Protein AF-A0A2K6FEJ2-F1 (afdb_monomer)

pLDDT: mean 82.05, std 15.99, range [34.59, 98.12]

Foldseek 3Di:
DDDDDDDDDPPPDPPPVCVVVVVVVVVVVVVVVVVVVVVVVVVVVVVVCCVPDVPPPPPPPPVDDDPPDDDDPDDPLVVLDDPDPVSSVLVVLVSVLVVVVVVLVVCCVPQPPVLVVCQVPPDDPVPDDPCVVVVSVVVCVVVVVVVVVSVVVVVVSVVSVVVSVVVVVVVVD

Organism: Propithecus coquereli (NCBI:txid379532)

Structure (mmCIF, N/CA/C/O backbone):
data_AF-A0A2K6FEJ2-F1
#
_entry.id   AF-A0A2K6FEJ2-F1
#
loop_
_atom_site.group_PDB
_atom_site.id
_atom_site.type_symbol
_atom_site.label_atom_id
_atom_site.label_alt_id
_atom_site.label_comp_id
_atom_site.label_asym_id
_atom_site.label_entity_id
_atom_site.label_seq_id
_atom_site.pdbx_PDB_ins_code
_atom_site.Cartn_x
_atom_site.Cartn_y
_atom_site.Cartn_z
_atom_site.occupancy
_atom_site.B_iso_or_equiv
_at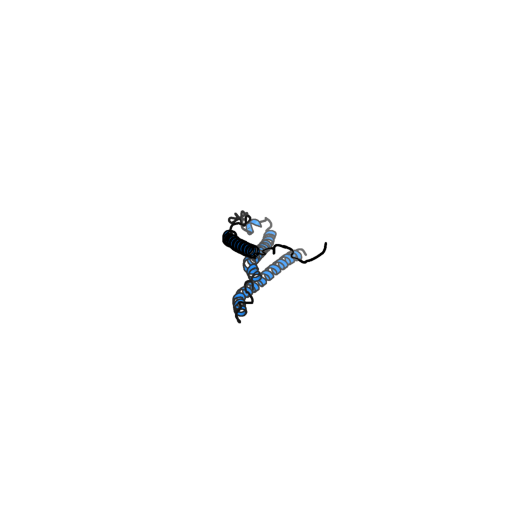om_site.auth_seq_id
_atom_site.auth_comp_id
_atom_site.auth_asym_id
_atom_site.auth_atom_id
_atom_site.pdbx_PDB_model_num
ATOM 1 N N . MET A 1 1 ? -12.009 -10.523 -125.449 1.00 34.59 1 MET A N 1
ATOM 2 C CA . MET A 1 1 ? -10.565 -10.829 -125.356 1.00 34.59 1 MET A CA 1
ATOM 3 C C . MET A 1 1 ? -10.199 -10.647 -123.890 1.00 34.59 1 MET A C 1
ATOM 5 O O . MET A 1 1 ? -10.485 -9.579 -123.374 1.00 34.59 1 MET A O 1
ATOM 9 N N . ALA A 1 2 ? -10.068 -11.749 -123.141 1.00 37.00 2 ALA A N 1
ATOM 10 C CA . ALA A 1 2 ? -8.791 -12.427 -122.833 1.00 37.00 2 ALA A CA 1
ATOM 11 C C . ALA A 1 2 ? -7.924 -11.529 -121.917 1.00 37.00 2 ALA A C 1
ATOM 13 O O . ALA A 1 2 ? -7.528 -10.466 -122.370 1.00 37.00 2 ALA A O 1
ATOM 14 N N . VAL A 1 3 ? -7.921 -11.748 -120.592 1.00 42.44 3 VAL A N 1
ATOM 15 C CA . VAL A 1 3 ? -7.082 -12.689 -119.794 1.00 42.44 3 VAL A CA 1
ATOM 16 C C . VAL A 1 3 ? -5.716 -12.067 -119.442 1.00 42.44 3 VAL A C 1
ATOM 18 O O . VAL A 1 3 ? -5.135 -11.412 -120.292 1.00 42.44 3 VAL A O 1
ATOM 21 N N . GLU A 1 4 ? -5.267 -12.330 -118.198 1.00 42.56 4 GLU A N 1
ATOM 22 C CA . GLU A 1 4 ? -3.969 -12.013 -117.538 1.00 42.56 4 GLU A CA 1
ATOM 23 C C . GLU A 1 4 ? -3.893 -10.653 -116.803 1.00 42.56 4 GLU A C 1
ATOM 25 O O . GLU A 1 4 ? -4.355 -9.648 -117.321 1.00 42.56 4 GLU A O 1
ATOM 30 N N . THR A 1 5 ? -3.360 -10.485 -115.580 1.00 41.38 5 THR A N 1
ATOM 31 C CA . THR A 1 5 ? -2.673 -11.343 -114.580 1.00 41.38 5 THR A CA 1
ATOM 32 C C . THR A 1 5 ? -2.466 -10.530 -113.277 1.00 41.38 5 THR A C 1
ATOM 34 O O . THR A 1 5 ? -2.211 -9.336 -113.350 1.00 41.38 5 THR A O 1
ATOM 37 N N . LEU A 1 6 ? -2.558 -11.207 -112.121 1.00 45.09 6 LEU A N 1
ATOM 38 C CA . LEU A 1 6 ? -1.924 -11.001 -110.791 1.00 45.09 6 LEU A CA 1
ATOM 39 C C . LEU A 1 6 ? -1.403 -9.613 -110.291 1.00 45.09 6 LEU A C 1
ATOM 41 O O . LEU A 1 6 ? -0.385 -9.140 -110.779 1.00 45.09 6 LEU A O 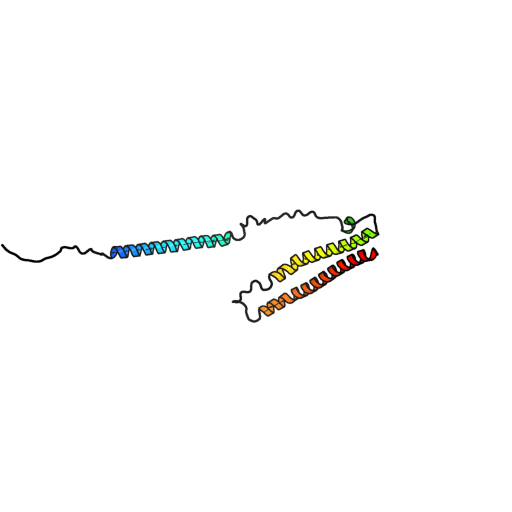1
ATOM 45 N N . SER A 1 7 ? -1.995 -9.161 -109.156 1.00 51.12 7 SER A N 1
ATOM 46 C CA . SER A 1 7 ? -1.438 -8.559 -107.892 1.00 51.12 7 SER A CA 1
ATOM 47 C C . SER A 1 7 ? -0.528 -7.298 -107.933 1.00 51.12 7 SER A C 1
ATOM 49 O O . SER A 1 7 ? 0.266 -7.190 -108.861 1.00 51.12 7 SER A O 1
ATOM 51 N N . PRO A 1 8 ? -0.538 -6.380 -106.924 1.00 49.22 8 PRO A N 1
ATOM 52 C CA . PRO A 1 8 ? -0.708 -6.666 -105.488 1.00 49.22 8 PRO A CA 1
ATOM 53 C C . PRO A 1 8 ? -1.693 -5.779 -104.700 1.00 49.22 8 PRO A C 1
ATOM 55 O O . PRO A 1 8 ? -1.952 -4.624 -105.038 1.00 49.22 8 PRO A O 1
ATOM 58 N N . ASP A 1 9 ? -2.203 -6.357 -103.607 1.00 51.41 9 ASP A N 1
ATOM 59 C CA . ASP A 1 9 ? -2.796 -5.642 -102.475 1.00 51.41 9 ASP A CA 1
ATOM 60 C C . ASP A 1 9 ? -1.858 -4.519 -102.031 1.00 51.41 9 ASP A C 1
ATOM 62 O O . ASP A 1 9 ? -0.714 -4.755 -101.644 1.00 51.41 9 ASP A O 1
ATOM 66 N N . TRP A 1 10 ? -2.352 -3.289 -102.071 1.00 53.62 10 TRP A N 1
ATOM 67 C CA . TRP A 1 10 ? -1.737 -2.168 -101.376 1.00 53.62 10 TRP A CA 1
ATOM 68 C C . TRP A 1 10 ? -2.320 -2.105 -99.958 1.00 53.62 10 TRP A C 1
ATOM 70 O O . TRP A 1 10 ? -2.991 -1.149 -99.593 1.00 53.62 10 TRP A O 1
ATOM 80 N N . GLU A 1 11 ? -2.087 -3.114 -99.120 1.00 60.41 11 GLU A N 1
ATOM 81 C CA . GLU A 1 11 ? -2.209 -2.869 -97.681 1.00 60.41 11 GLU A CA 1
ATOM 82 C C . GLU A 1 11 ? -1.016 -2.003 -97.270 1.00 60.41 11 GLU A C 1
ATOM 84 O O . GLU A 1 11 ? 0.139 -2.411 -97.371 1.00 60.41 11 GLU A O 1
ATOM 89 N N . PHE A 1 12 ? -1.287 -0.761 -96.861 1.00 57.19 12 PHE A N 1
ATOM 90 C CA . PHE A 1 12 ? -0.290 0.020 -96.141 1.00 57.19 12 PHE A CA 1
ATOM 91 C C . PHE A 1 12 ? 0.084 -0.776 -94.892 1.00 57.19 12 PHE A C 1
ATOM 93 O O . PHE A 1 12 ? -0.774 -0.970 -94.025 1.00 57.19 12 PHE A O 1
ATOM 100 N N . ASP A 1 13 ? 1.345 -1.201 -94.784 1.00 61.91 13 ASP A N 1
ATOM 101 C CA . ASP A 1 13 ? 1.889 -1.669 -93.514 1.00 61.91 13 ASP A CA 1
ATOM 102 C C . ASP A 1 13 ? 1.527 -0.619 -92.463 1.00 61.91 13 ASP A C 1
ATOM 104 O O . ASP A 1 13 ? 1.872 0.563 -92.595 1.00 61.91 13 ASP A O 1
ATOM 108 N N . ARG A 1 14 ? 0.779 -1.026 -91.428 1.00 59.28 14 ARG A N 1
ATOM 109 C CA . ARG A 1 14 ? 0.646 -0.186 -90.242 1.00 59.28 14 ARG A CA 1
ATOM 110 C C . ARG A 1 14 ? 2.068 0.028 -89.766 1.00 59.28 14 ARG A C 1
ATOM 112 O O . ARG A 1 14 ? 2.703 -0.914 -89.301 1.00 59.28 14 ARG A O 1
ATOM 119 N N . VAL A 1 15 ? 2.560 1.252 -89.912 1.00 59.31 15 VAL A N 1
ATOM 120 C CA . VAL A 1 15 ? 3.799 1.673 -89.28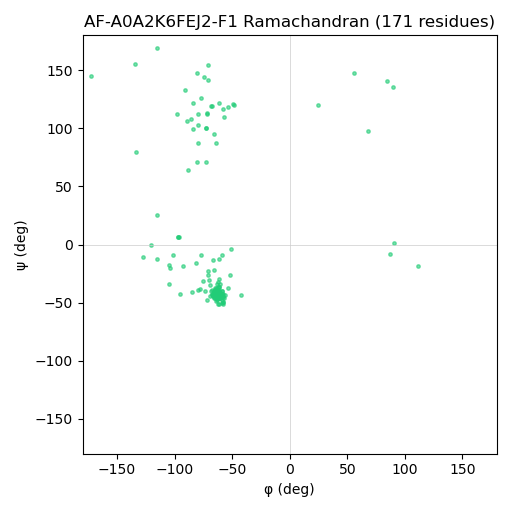1 1.00 59.31 15 VAL A CA 1
ATOM 121 C C . VAL A 1 15 ? 3.527 1.599 -87.779 1.00 59.31 15 VAL A C 1
ATOM 123 O O . VAL A 1 15 ? 3.049 2.557 -87.176 1.00 59.31 15 VAL A O 1
ATOM 126 N N . ASP A 1 16 ? 3.749 0.426 -87.185 1.00 63.62 16 ASP A N 1
ATOM 127 C CA . ASP A 1 16 ? 3.896 0.262 -85.745 1.00 63.62 16 ASP A CA 1
ATOM 128 C C . ASP A 1 16 ? 5.264 0.839 -85.393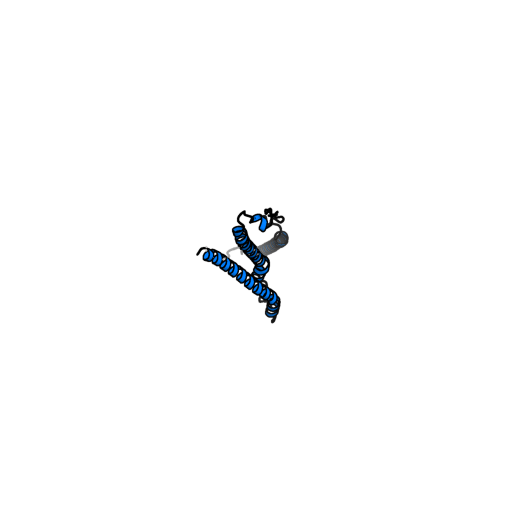 1.00 63.62 16 ASP A C 1
ATOM 130 O O . ASP A 1 16 ? 6.257 0.145 -85.171 1.00 63.62 16 ASP A O 1
ATOM 134 N N . ASP A 1 17 ? 5.328 2.167 -85.478 1.00 60.09 17 ASP A N 1
ATOM 135 C CA . ASP A 1 17 ? 6.430 2.952 -84.977 1.00 60.09 17 ASP A CA 1
ATOM 136 C C . ASP A 1 17 ? 6.381 2.771 -83.465 1.00 60.09 17 ASP A C 1
ATOM 138 O O . ASP A 1 17 ? 5.608 3.434 -82.769 1.00 60.09 17 ASP A O 1
ATOM 142 N N . GLY A 1 18 ? 7.161 1.819 -82.946 1.00 62.34 18 GLY A N 1
ATOM 143 C CA . GLY A 1 18 ? 7.241 1.494 -81.520 1.00 62.34 18 GLY A CA 1
ATOM 144 C C . GLY A 1 18 ? 7.489 2.707 -80.607 1.00 62.34 18 GLY A C 1
ATOM 145 O O . GLY A 1 18 ? 7.439 2.566 -79.387 1.00 62.34 18 GLY A O 1
ATOM 146 N N . SER A 1 19 ? 7.693 3.903 -81.172 1.00 68.56 19 SER A N 1
ATOM 147 C CA . SER A 1 19 ? 7.560 5.212 -80.537 1.00 68.56 19 SER A CA 1
ATOM 148 C C . SER A 1 19 ? 6.325 5.341 -79.641 1.00 68.56 19 SER A C 1
ATOM 150 O O . SER A 1 19 ? 6.477 5.804 -78.516 1.00 68.56 19 SER A O 1
ATOM 152 N N . GLN A 1 20 ? 5.128 4.878 -80.032 1.00 70.94 20 GLN A N 1
ATOM 153 C CA . GLN A 1 20 ? 3.945 4.973 -79.155 1.00 70.94 20 GLN A CA 1
ATOM 154 C C . GLN A 1 20 ? 4.102 4.139 -77.878 1.00 70.94 20 GLN A C 1
ATOM 156 O O . GLN A 1 20 ? 3.780 4.602 -76.781 1.00 70.94 20 GLN A O 1
ATOM 161 N N . LYS A 1 21 ? 4.657 2.931 -78.009 1.00 77.00 21 LYS A N 1
ATOM 162 C CA . LYS A 1 21 ? 4.948 2.049 -76.876 1.00 77.00 21 LYS A CA 1
ATOM 163 C C . LYS A 1 21 ? 6.048 2.632 -75.987 1.00 77.00 21 LYS A C 1
ATOM 165 O O . LYS A 1 21 ? 5.895 2.662 -74.770 1.00 77.00 21 LYS A O 1
ATOM 170 N N . ILE A 1 22 ? 7.103 3.177 -76.590 1.00 78.56 22 ILE A N 1
ATOM 171 C CA . ILE A 1 22 ? 8.201 3.841 -75.877 1.00 78.56 22 ILE A CA 1
ATOM 172 C C . ILE A 1 22 ? 7.688 5.084 -75.133 1.00 78.56 22 ILE A C 1
ATOM 174 O O . ILE A 1 22 ? 8.018 5.287 -73.966 1.00 78.56 22 ILE A O 1
ATOM 178 N N . HIS A 1 23 ? 6.835 5.901 -75.754 1.00 78.88 23 HIS A N 1
ATOM 179 C CA . HIS A 1 23 ? 6.228 7.065 -75.109 1.00 78.88 23 HIS A CA 1
ATOM 180 C C . HIS A 1 23 ? 5.307 6.669 -73.950 1.00 78.88 23 HIS A C 1
ATOM 182 O O . HIS A 1 23 ? 5.342 7.322 -72.905 1.00 78.88 23 HIS A O 1
ATOM 188 N N . ALA A 1 24 ? 4.535 5.588 -74.089 1.00 80.31 24 ALA A N 1
ATOM 189 C CA . ALA A 1 24 ? 3.708 5.058 -73.008 1.00 80.31 24 ALA A C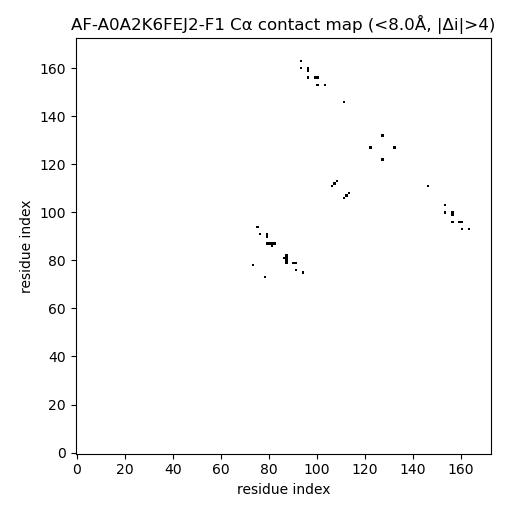A 1
ATOM 190 C C . ALA A 1 24 ? 4.558 4.556 -71.826 1.00 80.31 24 ALA A C 1
ATOM 192 O O . ALA A 1 24 ? 4.271 4.891 -70.677 1.00 80.31 24 ALA A O 1
ATOM 193 N N . GLU A 1 25 ? 5.641 3.824 -72.093 1.00 84.50 25 GLU A N 1
ATOM 194 C CA . GLU A 1 25 ? 6.573 3.351 -71.061 1.00 84.50 25 GLU A CA 1
ATOM 195 C C . GLU A 1 25 ? 7.268 4.511 -70.333 1.00 84.50 25 GLU A C 1
ATOM 197 O O . GLU A 1 25 ? 7.392 4.496 -69.105 1.00 84.50 25 GLU A O 1
ATOM 202 N N . VAL A 1 26 ? 7.668 5.558 -71.061 1.00 87.81 26 VAL A N 1
ATOM 203 C CA . VAL A 1 26 ? 8.252 6.770 -70.467 1.00 87.81 26 VAL A CA 1
ATOM 204 C C . VAL A 1 26 ? 7.244 7.485 -69.566 1.00 87.81 26 VAL A C 1
ATOM 206 O O . VAL A 1 26 ? 7.604 7.894 -68.462 1.00 87.81 26 VAL A O 1
ATOM 209 N N . GLN A 1 27 ? 5.980 7.600 -69.982 1.00 87.81 27 GLN A N 1
ATOM 210 C CA . GLN A 1 27 ? 4.943 8.217 -69.151 1.00 87.81 27 GLN A CA 1
ATOM 211 C C . GLN A 1 27 ? 4.641 7.392 -67.898 1.00 87.81 27 GLN A C 1
ATOM 213 O O . GLN A 1 27 ? 4.583 7.953 -66.805 1.00 87.81 27 GLN A O 1
ATOM 218 N N . LEU A 1 28 ? 4.537 6.065 -68.010 1.00 88.44 28 LEU A N 1
ATOM 219 C CA . LEU A 1 28 ? 4.353 5.184 -66.851 1.00 88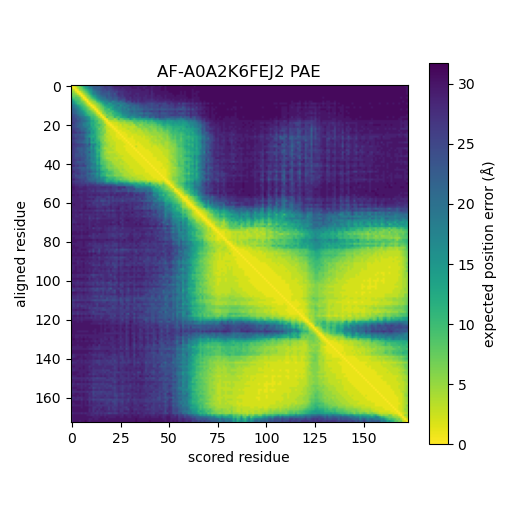.44 28 LEU A CA 1
ATOM 220 C C . LEU A 1 28 ? 5.501 5.316 -65.846 1.00 88.44 28 LEU A C 1
ATOM 222 O O . LEU A 1 28 ? 5.268 5.376 -64.640 1.00 88.44 28 LEU A O 1
ATOM 226 N N . LYS A 1 29 ? 6.738 5.437 -66.335 1.00 91.69 29 LYS A N 1
ATOM 227 C CA . LYS A 1 29 ? 7.906 5.667 -65.482 1.00 91.69 29 LYS A CA 1
ATOM 228 C C . LYS A 1 29 ? 7.852 7.025 -64.778 1.00 91.69 29 LYS A C 1
ATOM 230 O O . LYS A 1 29 ? 8.242 7.116 -63.616 1.00 91.69 29 LYS A O 1
ATOM 235 N N . ASN A 1 30 ? 7.362 8.065 -65.451 1.00 91.75 30 ASN A N 1
ATOM 236 C CA . ASN A 1 30 ? 7.186 9.388 -64.849 1.00 91.75 30 ASN A CA 1
ATOM 237 C C . ASN A 1 30 ? 6.107 9.376 -63.758 1.00 91.75 30 ASN A C 1
ATOM 239 O O . ASN A 1 30 ? 6.343 9.903 -62.674 1.00 91.75 30 ASN A O 1
ATOM 243 N N . TYR A 1 31 ? 4.967 8.722 -64.001 1.00 92.75 31 TYR A N 1
ATOM 244 C CA . TYR A 1 31 ? 3.924 8.551 -62.985 1.00 92.75 31 TYR A CA 1
ATOM 245 C C . TYR A 1 31 ? 4.406 7.726 -61.789 1.00 92.75 31 TYR A C 1
ATOM 247 O O . TYR A 1 31 ? 4.118 8.088 -60.652 1.00 92.75 31 TYR A O 1
ATOM 255 N N . GLY A 1 32 ? 5.183 6.664 -62.026 1.00 93.38 32 GLY A N 1
ATOM 256 C CA . GLY A 1 32 ? 5.790 5.871 -60.954 1.00 93.38 32 GLY A CA 1
ATOM 257 C C . GLY A 1 32 ? 6.694 6.713 -60.052 1.00 93.38 32 GLY A C 1
ATOM 258 O O . GLY A 1 32 ? 6.526 6.697 -58.836 1.00 93.38 32 GLY A O 1
ATOM 259 N N . LYS A 1 33 ? 7.580 7.522 -60.648 1.00 94.62 33 LYS A N 1
ATOM 260 C CA . LYS A 1 33 ? 8.445 8.447 -59.898 1.00 94.62 33 LYS A CA 1
ATOM 261 C C . LYS A 1 33 ? 7.653 9.486 -59.109 1.00 94.62 33 LYS A C 1
ATOM 263 O O . LYS A 1 33 ? 7.977 9.747 -57.958 1.00 94.62 33 LYS A O 1
ATOM 268 N N . PHE A 1 34 ? 6.612 10.056 -59.712 1.00 96.25 34 PHE A N 1
ATOM 269 C CA . PHE A 1 34 ? 5.753 11.024 -59.035 1.00 96.25 34 PHE A CA 1
ATOM 270 C C . PHE A 1 34 ? 5.074 10.421 -57.799 1.00 96.25 34 PHE A C 1
ATOM 272 O O . PHE A 1 34 ? 5.072 11.038 -56.737 1.00 96.25 34 PHE A O 1
ATOM 279 N N . LEU A 1 35 ? 4.520 9.209 -57.918 1.00 95.38 35 LEU A N 1
ATOM 280 C CA . LEU A 1 35 ? 3.884 8.525 -56.792 1.00 95.38 35 LEU A CA 1
ATOM 281 C C . LEU A 1 35 ? 4.893 8.208 -55.686 1.00 95.38 35 LEU A C 1
ATOM 283 O O . LEU A 1 35 ? 4.590 8.419 -54.519 1.00 95.38 35 LEU A O 1
ATOM 287 N N . GLU A 1 36 ? 6.096 7.765 -56.045 1.00 95.69 36 GLU A N 1
ATOM 288 C CA . GLU A 1 36 ? 7.163 7.474 -55.085 1.00 95.69 36 GLU A CA 1
ATOM 289 C C . GLU A 1 36 ? 7.620 8.734 -54.330 1.00 95.69 36 GLU A C 1
ATOM 291 O O . GLU A 1 36 ? 7.736 8.723 -53.101 1.00 95.69 36 GLU A O 1
ATOM 296 N N . GLU A 1 37 ? 7.797 9.854 -55.038 1.00 95.94 37 GLU A N 1
ATOM 297 C CA . GLU A 1 37 ? 8.093 11.154 -54.429 1.00 95.94 37 GLU A CA 1
ATOM 298 C C . GLU A 1 37 ? 6.954 11.631 -53.519 1.00 95.94 37 GLU A C 1
ATOM 300 O O . GLU A 1 37 ? 7.212 12.106 -52.412 1.00 95.94 37 GLU A O 1
ATOM 305 N N . TYR A 1 38 ? 5.698 11.467 -53.939 1.00 92.88 38 TYR A N 1
ATOM 306 C CA . TYR A 1 38 ? 4.534 11.866 -53.150 1.00 92.88 38 TYR A CA 1
ATOM 307 C C . TYR A 1 38 ? 4.370 11.011 -51.885 1.00 92.88 38 TYR A C 1
ATOM 309 O O . TYR A 1 38 ? 4.150 11.546 -50.799 1.00 92.88 38 TYR A O 1
ATOM 317 N N . THR A 1 39 ? 4.559 9.693 -51.980 1.00 94.94 39 THR A N 1
ATOM 318 C CA . THR A 1 39 ? 4.573 8.794 -50.816 1.00 94.94 39 THR A CA 1
ATOM 319 C C . THR A 1 39 ? 5.699 9.155 -49.849 1.00 94.94 39 THR A C 1
ATOM 321 O O . THR A 1 39 ? 5.483 9.178 -48.640 1.00 94.94 39 THR A O 1
ATOM 324 N N . SER A 1 40 ? 6.884 9.497 -50.361 1.00 95.19 40 SER A N 1
ATOM 325 C CA . SER A 1 40 ? 8.005 9.964 -49.537 1.00 95.19 40 SER A CA 1
ATOM 326 C C . SER A 1 40 ? 7.676 11.269 -48.801 1.00 95.19 40 SER A C 1
ATOM 328 O O . SER A 1 40 ? 8.002 11.417 -47.625 1.00 95.19 40 SER A O 1
ATOM 330 N N . GLN A 1 41 ? 6.978 12.203 -49.455 1.00 95.88 41 GLN A N 1
ATOM 331 C CA . GLN A 1 41 ? 6.511 13.437 -48.816 1.00 95.88 41 GLN A CA 1
ATOM 332 C C . GLN A 1 41 ? 5.475 13.170 -47.722 1.00 95.88 41 GLN A C 1
ATOM 334 O O . GLN A 1 41 ? 5.607 13.720 -46.632 1.00 95.88 41 GLN A O 1
ATOM 339 N N . LEU A 1 42 ? 4.482 12.314 -47.984 1.00 92.69 42 LEU A N 1
ATOM 340 C CA . LEU A 1 42 ? 3.473 11.942 -46.987 1.00 92.69 42 LEU A CA 1
ATOM 341 C C . LEU A 1 42 ? 4.110 11.293 -45.759 1.00 92.69 42 LEU A C 1
ATOM 343 O O . LEU A 1 42 ? 3.782 11.673 -44.640 1.00 92.69 42 LEU A O 1
ATOM 347 N N . ARG A 1 43 ? 5.076 10.394 -45.968 1.00 91.00 43 ARG A N 1
ATOM 348 C CA . ARG A 1 43 ? 5.804 9.745 -44.876 1.00 91.00 43 ARG A CA 1
ATOM 349 C C . ARG A 1 43 ? 6.589 10.742 -44.027 1.00 91.00 43 ARG A C 1
ATOM 351 O O . ARG A 1 43 ? 6.539 10.675 -42.813 1.00 91.00 43 ARG A O 1
ATOM 358 N N . ARG A 1 44 ? 7.243 11.730 -44.646 1.00 90.50 44 ARG A N 1
ATOM 359 C CA . ARG A 1 44 ? 7.927 12.803 -43.900 1.00 90.50 44 ARG A CA 1
ATOM 360 C C . ARG A 1 44 ? 6.969 13.658 -43.071 1.00 90.50 44 ARG A C 1
ATOM 362 O O . ARG A 1 44 ? 7.371 14.156 -42.027 1.00 90.50 44 ARG A O 1
ATOM 369 N N . ILE A 1 45 ? 5.745 13.880 -43.556 1.00 86.81 45 ILE A N 1
ATOM 370 C CA . ILE A 1 45 ? 4.715 14.604 -42.801 1.00 86.81 45 ILE A CA 1
ATOM 371 C C . ILE A 1 45 ? 4.253 13.756 -41.616 1.00 86.81 45 ILE A C 1
ATOM 373 O O . ILE A 1 45 ? 4.145 14.293 -40.524 1.00 86.81 45 ILE A O 1
ATOM 377 N N . GLU A 1 46 ? 4.012 12.462 -41.826 1.00 84.62 46 GLU A N 1
ATOM 378 C CA . GLU A 1 46 ? 3.655 11.504 -40.774 1.00 84.62 46 GLU A CA 1
ATOM 379 C C . GLU A 1 46 ? 4.736 11.436 -39.688 1.00 84.62 46 GLU A C 1
ATOM 381 O O . GLU A 1 46 ? 4.428 11.685 -38.527 1.00 84.62 46 GLU A O 1
ATOM 386 N N . ASP A 1 47 ? 6.000 11.240 -40.076 1.00 84.38 47 ASP A N 1
ATOM 387 C CA . ASP A 1 47 ? 7.143 11.190 -39.157 1.00 84.38 47 ASP A CA 1
ATOM 388 C C . ASP A 1 47 ? 7.272 12.499 -38.343 1.00 84.38 47 ASP A C 1
ATOM 390 O O . ASP A 1 47 ? 7.476 12.479 -37.133 1.00 84.38 47 ASP A O 1
ATOM 394 N N . ALA A 1 48 ? 7.100 13.664 -38.986 1.00 83.00 48 ALA A N 1
ATOM 395 C CA . ALA A 1 48 ? 7.162 14.962 -38.304 1.00 83.00 48 ALA A CA 1
ATOM 396 C C . ALA A 1 48 ? 5.959 15.230 -37.380 1.00 83.00 48 ALA A C 1
ATOM 398 O O . ALA A 1 48 ? 6.055 16.037 -36.452 1.00 83.00 48 ALA A O 1
ATOM 399 N N . LEU A 1 49 ? 4.814 14.608 -37.665 1.00 74.88 49 LEU A N 1
ATOM 400 C CA . LEU A 1 49 ? 3.600 14.728 -36.868 1.00 74.88 49 LEU A CA 1
ATOM 401 C C . LEU A 1 49 ? 3.674 13.829 -35.625 1.00 74.88 49 LEU A C 1
ATOM 403 O O . LEU A 1 49 ? 3.277 14.270 -34.548 1.00 74.88 49 LEU A O 1
ATOM 407 N N . ASP A 1 50 ? 4.226 12.622 -35.765 1.00 71.88 50 ASP A N 1
ATOM 408 C CA . ASP A 1 50 ? 4.397 11.638 -34.687 1.00 71.88 50 ASP A CA 1
ATOM 409 C C . ASP A 1 50 ? 5.270 12.197 -33.544 1.00 71.88 50 ASP A C 1
ATOM 411 O O . ASP A 1 50 ? 4.868 12.182 -32.379 1.00 71.88 50 ASP A O 1
ATOM 415 N N . ASP A 1 51 ? 6.379 12.862 -33.889 1.00 64.00 51 ASP A N 1
ATOM 416 C CA . ASP A 1 51 ? 7.278 13.524 -32.928 1.00 64.00 51 ASP A CA 1
ATOM 417 C C . ASP A 1 51 ? 6.632 14.719 -32.186 1.00 64.00 51 ASP A C 1
ATOM 419 O O . ASP A 1 51 ? 7.098 15.120 -31.117 1.00 64.00 51 ASP A O 1
ATOM 423 N N . SER A 1 52 ? 5.568 15.323 -32.736 1.00 58.00 52 SER A N 1
ATOM 424 C CA . SER A 1 52 ? 4.945 16.539 -32.186 1.00 58.00 52 SER A CA 1
ATOM 425 C C . SER A 1 52 ? 3.625 16.296 -31.445 1.00 58.00 52 SER A C 1
ATOM 427 O O . SER A 1 52 ? 3.204 17.174 -30.685 1.00 58.00 52 SER A O 1
ATOM 429 N N . ILE A 1 53 ? 2.936 15.177 -31.685 1.00 57.34 53 ILE A N 1
ATOM 430 C CA . ILE A 1 53 ? 1.548 14.954 -31.232 1.00 57.34 53 ILE A CA 1
ATOM 431 C C . ILE A 1 53 ? 1.404 13.813 -30.217 1.00 57.34 53 ILE A C 1
ATOM 433 O O . ILE A 1 53 ? 0.381 13.757 -29.536 1.00 57.34 53 ILE A O 1
ATOM 437 N N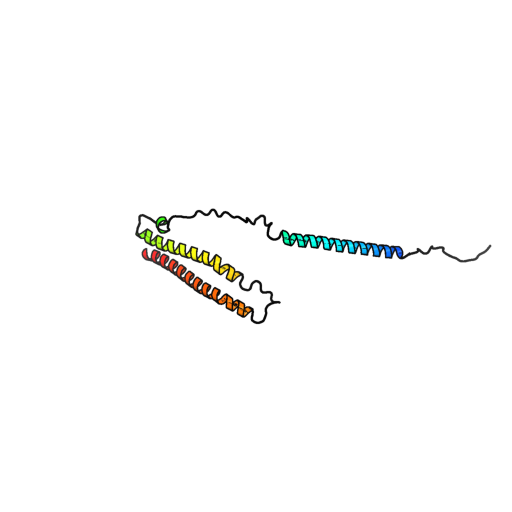 . GLY A 1 54 ? 2.434 12.982 -30.025 1.00 55.34 54 GLY A N 1
ATOM 438 C CA . GLY A 1 54 ? 2.359 11.783 -29.181 1.00 55.34 54 GLY A CA 1
ATOM 439 C C . GLY A 1 54 ? 2.053 12.002 -27.690 1.00 55.34 54 GLY A C 1
ATOM 440 O O . GLY A 1 54 ? 1.417 11.141 -27.095 1.00 55.34 54 GLY A O 1
ATOM 441 N N . ASP A 1 55 ? 2.435 13.142 -27.095 1.00 54.41 55 ASP A N 1
ATOM 442 C CA . ASP A 1 55 ? 2.368 13.326 -25.624 1.00 54.41 55 ASP A CA 1
ATOM 443 C C . ASP A 1 55 ? 1.617 14.591 -25.149 1.00 54.41 55 ASP A C 1
ATOM 445 O O . ASP A 1 55 ? 1.334 14.745 -23.963 1.00 54.41 55 ASP A O 1
ATOM 449 N N . VAL A 1 56 ? 1.278 15.525 -26.049 1.00 53.31 56 VAL A N 1
ATOM 450 C CA . VAL A 1 56 ? 0.714 16.846 -25.673 1.00 53.31 56 VAL A CA 1
ATOM 451 C C . VAL A 1 56 ? -0.797 16.948 -25.934 1.00 53.31 56 VAL A C 1
ATOM 453 O O . VAL A 1 56 ? -1.451 17.843 -25.405 1.00 53.31 56 VAL A O 1
ATOM 456 N N . TRP A 1 57 ? -1.369 16.067 -26.761 1.00 55.03 57 TRP A N 1
ATOM 457 C CA . TRP A 1 57 ? -2.754 16.173 -27.250 1.00 55.03 57 TRP A CA 1
ATOM 458 C C . TRP A 1 57 ? -3.674 15.036 -26.783 1.00 55.03 57 TRP A C 1
ATOM 460 O O . TRP A 1 57 ? -4.701 14.778 -27.414 1.00 55.03 57 TRP A O 1
ATOM 470 N N . ASP A 1 58 ? -3.385 14.381 -25.654 1.00 58.22 58 ASP A N 1
ATOM 471 C CA . ASP A 1 58 ? -4.473 13.690 -24.960 1.00 58.22 58 ASP A CA 1
ATOM 472 C C . ASP A 1 58 ? -5.361 14.758 -24.310 1.00 58.22 58 ASP A C 1
ATOM 474 O O . ASP A 1 58 ? -5.050 15.312 -23.260 1.00 58.22 58 ASP A O 1
ATOM 478 N N . PHE A 1 59 ? -6.481 15.070 -24.964 1.00 57.69 59 PHE A N 1
ATOM 479 C CA . PHE A 1 59 ? -7.497 15.999 -24.462 1.00 57.69 59 PHE A CA 1
ATOM 480 C C . PHE A 1 59 ? -8.090 15.579 -23.101 1.00 57.69 59 PHE A C 1
ATOM 482 O O . PHE A 1 59 ? -8.830 16.361 -22.503 1.00 57.69 59 PHE A O 1
ATOM 489 N N . ASN A 1 60 ? -7.782 14.371 -22.613 1.00 62.06 60 ASN A N 1
ATOM 490 C CA . ASN A 1 60 ? -8.130 13.890 -21.277 1.00 62.06 60 ASN A CA 1
ATOM 491 C C . ASN A 1 60 ? -6.960 13.937 -20.281 1.00 62.06 60 ASN A C 1
ATOM 493 O O . ASN A 1 60 ? -7.189 13.715 -19.089 1.00 62.06 60 ASN A O 1
ATOM 497 N N . LEU A 1 61 ? -5.729 14.222 -20.722 1.00 58.34 61 LEU A N 1
ATOM 498 C CA . LEU A 1 61 ? -4.631 14.530 -19.812 1.00 58.34 61 LEU A CA 1
ATOM 499 C C . LEU A 1 61 ? -4.891 15.929 -19.258 1.00 58.34 61 LEU A C 1
ATOM 501 O O . LEU A 1 61 ? -4.656 16.935 -19.920 1.00 58.34 61 LEU A O 1
ATOM 505 N N . ASP A 1 62 ? -5.411 15.992 -18.038 1.00 66.31 62 ASP A N 1
ATOM 506 C CA . ASP A 1 62 ? -5.460 17.224 -17.261 1.00 66.31 62 ASP A CA 1
ATOM 507 C C . ASP A 1 62 ? -4.101 17.395 -16.554 1.00 66.31 62 ASP A C 1
ATOM 509 O O . ASP A 1 62 ? -3.855 16.739 -15.533 1.00 66.31 62 ASP A O 1
ATOM 513 N N . PRO A 1 63 ? -3.171 18.220 -17.080 1.00 65.81 63 PRO A N 1
ATOM 514 C CA . PRO A 1 63 ? -1.825 18.345 -16.522 1.00 65.81 63 PRO A CA 1
ATOM 515 C C . PRO A 1 63 ? -1.828 18.978 -15.123 1.00 65.81 63 PRO A C 1
ATOM 517 O O . PRO A 1 63 ? -0.811 18.936 -14.429 1.00 65.81 63 PRO A O 1
ATOM 520 N N . ILE A 1 64 ? -2.948 19.580 -14.697 1.00 70.56 64 ILE A N 1
ATOM 521 C CA . ILE A 1 64 ? -3.090 20.250 -13.403 1.00 70.56 64 ILE A CA 1
ATOM 522 C C . ILE A 1 64 ? -4.406 19.816 -12.744 1.00 70.56 64 ILE A C 1
ATOM 524 O O . ILE A 1 64 ? -5.388 20.552 -12.694 1.00 70.56 64 ILE A O 1
ATOM 528 N N . ALA A 1 65 ? -4.398 18.629 -12.141 1.00 70.88 65 ALA A N 1
ATOM 529 C CA . ALA A 1 65 ? -5.513 18.162 -11.324 1.00 70.88 65 ALA A CA 1
ATOM 530 C C . ALA A 1 65 ? -5.473 18.780 -9.909 1.00 70.88 65 ALA A C 1
ATOM 532 O O . ALA A 1 65 ? -4.616 18.451 -9.082 1.00 70.88 65 ALA A O 1
ATOM 533 N N . LEU A 1 66 ? -6.439 19.647 -9.580 1.00 68.38 66 LEU A N 1
ATOM 534 C CA . LEU A 1 66 ? -6.642 20.131 -8.209 1.00 68.38 66 LEU A CA 1
ATOM 535 C C . LEU A 1 66 ? -7.396 19.083 -7.380 1.00 68.38 66 LEU A C 1
ATOM 537 O O . LEU A 1 66 ? -8.616 18.938 -7.465 1.00 68.38 66 LEU A O 1
ATOM 541 N N . LYS A 1 67 ? -6.667 18.352 -6.533 1.00 70.25 67 LYS A N 1
ATOM 542 C CA . LYS A 1 67 ? -7.246 17.330 -5.652 1.00 70.25 67 LYS A CA 1
ATOM 543 C C . LYS A 1 67 ? -7.892 17.965 -4.414 1.00 70.25 67 LYS A C 1
ATOM 545 O O . LYS A 1 67 ? -7.271 18.079 -3.360 1.00 70.25 67 LYS A O 1
ATOM 550 N N . LEU A 1 68 ? -9.159 18.354 -4.533 1.00 77.81 68 LEU A N 1
ATOM 551 C CA . LEU A 1 68 ? -9.975 18.883 -3.432 1.00 77.81 68 LEU A CA 1
ATOM 552 C C . LEU A 1 68 ? -10.526 17.740 -2.561 1.00 77.81 68 LEU A C 1
ATOM 554 O O . LEU A 1 68 ? -11.712 17.420 -2.600 1.00 77.81 68 LEU A O 1
ATOM 558 N N . LEU A 1 69 ? -9.656 17.088 -1.787 1.00 75.50 69 LEU A N 1
ATOM 559 C CA . LEU A 1 69 ? -10.086 16.144 -0.754 1.00 75.50 69 LEU A CA 1
ATOM 560 C C . LEU A 1 69 ? -10.272 16.888 0.576 1.00 75.50 69 LEU A C 1
ATOM 562 O O . LEU A 1 69 ? -9.374 17.637 0.966 1.00 75.50 69 LEU A O 1
ATOM 566 N N . PRO A 1 70 ? -11.384 16.676 1.302 1.00 76.81 70 PRO A N 1
ATOM 567 C CA . PRO A 1 70 ? -11.516 17.199 2.654 1.00 76.81 70 PRO A CA 1
ATOM 568 C C . PRO A 1 70 ? -10.415 16.588 3.529 1.00 76.81 70 PRO A C 1
ATOM 570 O O . PRO A 1 70 ? -10.291 15.366 3.627 1.00 76.81 70 PRO A O 1
ATOM 573 N N . TYR A 1 71 ? -9.592 17.446 4.129 1.00 75.81 71 TYR A N 1
ATOM 574 C CA . TYR A 1 71 ? -8.526 17.029 5.030 1.00 75.81 71 TYR A CA 1
ATOM 575 C C . TYR A 1 71 ? -9.010 17.156 6.474 1.00 75.81 71 TYR A C 1
ATOM 577 O O . TYR A 1 71 ? -9.246 18.260 6.963 1.00 75.81 71 TYR A O 1
ATOM 585 N N . GLU A 1 72 ? -9.170 16.015 7.138 1.00 80.69 72 GLU A N 1
ATOM 586 C CA . GLU A 1 72 ? -9.565 15.947 8.543 1.00 80.69 72 GLU A CA 1
ATOM 587 C C . GLU A 1 72 ? -8.428 16.475 9.429 1.00 80.69 72 GLU A C 1
ATOM 589 O O . GLU A 1 72 ? -7.314 15.949 9.402 1.00 80.69 72 GLU A O 1
ATOM 594 N N . GLN A 1 73 ? -8.699 17.538 10.190 1.00 83.00 73 GLN A N 1
ATOM 595 C CA . GLN A 1 73 ? -7.719 18.153 11.096 1.00 83.00 73 GLN A CA 1
ATOM 596 C C . GLN A 1 73 ? -7.806 17.581 12.515 1.00 83.00 73 GLN A C 1
ATOM 598 O O . GLN A 1 73 ? -6.859 17.730 13.288 1.00 83.00 73 GLN A O 1
ATOM 603 N N . SER A 1 74 ? -8.920 16.932 12.866 1.00 86.81 74 SER A N 1
ATOM 604 C CA . SER A 1 74 ? -9.094 16.319 14.179 1.00 86.81 74 SER A CA 1
ATOM 605 C C . SER A 1 74 ? -8.288 15.031 14.317 1.00 86.81 74 SER A C 1
ATOM 607 O O . SER A 1 74 ? -8.141 14.234 13.388 1.00 86.81 74 SER A O 1
ATOM 609 N N . SER A 1 75 ? -7.768 14.801 15.520 1.00 86.62 75 SER A N 1
ATOM 610 C CA . SER A 1 75 ? -7.067 13.558 15.832 1.00 86.62 75 SER A CA 1
ATOM 611 C C . SER A 1 75 ? -8.039 12.376 15.907 1.00 86.62 75 SER A C 1
ATOM 613 O O . SER A 1 75 ? -9.214 12.525 16.250 1.00 86.62 75 SER A O 1
ATOM 615 N N . LEU A 1 76 ? -7.536 11.159 15.662 1.00 85.69 76 LEU A N 1
ATOM 616 C CA . LEU A 1 76 ? -8.346 9.938 15.750 1.00 85.69 76 LEU A CA 1
ATOM 617 C C . LEU A 1 76 ? -9.052 9.802 17.107 1.00 85.69 76 LEU A C 1
ATOM 619 O O . LEU A 1 76 ? -10.193 9.359 17.159 1.00 85.69 76 LEU A O 1
ATOM 623 N N . LEU A 1 77 ? -8.385 10.205 18.194 1.00 86.25 77 LEU A N 1
ATOM 624 C CA . LEU A 1 77 ? -8.924 10.136 19.554 1.00 86.25 77 LEU A CA 1
ATOM 625 C C . LEU A 1 77 ? -10.059 11.136 19.801 1.00 86.25 77 LEU A C 1
ATOM 627 O O . LEU A 1 77 ? -10.950 10.852 20.599 1.00 86.25 77 LEU A O 1
ATOM 631 N N . GLU A 1 78 ? -10.040 12.289 19.134 1.00 88.19 78 GLU A N 1
ATOM 632 C CA . GLU A 1 78 ? -11.122 13.276 19.212 1.00 88.19 78 GLU A CA 1
ATOM 633 C C . GLU A 1 78 ? -12.352 12.807 18.436 1.00 88.19 78 GLU A C 1
ATOM 635 O O . GLU A 1 78 ? -13.465 12.921 18.944 1.00 88.19 78 GLU A O 1
ATOM 640 N N . LEU A 1 79 ? -12.142 12.202 17.263 1.00 86.69 79 LEU A N 1
ATOM 641 C CA . LEU A 1 79 ? -13.206 11.658 16.412 1.00 86.69 79 LEU A CA 1
ATOM 642 C C . LEU A 1 79 ? -14.002 10.536 17.091 1.00 86.69 79 LEU A C 1
ATOM 644 O O . LEU A 1 79 ? -15.209 10.422 16.901 1.00 86.69 79 LEU A O 1
ATOM 648 N N . ILE A 1 80 ? -13.334 9.699 17.885 1.00 87.31 80 ILE A N 1
ATOM 649 C CA . ILE A 1 80 ? -13.944 8.520 18.523 1.00 87.31 80 ILE A CA 1
ATOM 650 C C . ILE A 1 80 ? -14.398 8.774 19.964 1.00 87.31 80 ILE A C 1
ATOM 652 O O . ILE A 1 80 ? -14.773 7.836 20.669 1.00 87.31 80 ILE A O 1
ATOM 656 N N . LYS A 1 81 ? -14.324 10.023 20.437 1.00 87.19 81 LYS A N 1
ATOM 657 C CA . LYS A 1 81 ? -14.626 10.368 21.824 1.00 87.19 81 LYS A CA 1
ATOM 658 C C . LYS A 1 81 ? -16.129 10.280 22.089 1.00 87.19 81 LYS A C 1
ATOM 660 O O . LYS A 1 81 ? -16.911 11.110 21.643 1.00 87.19 81 LYS A O 1
ATOM 665 N N . THR A 1 82 ? -16.514 9.311 22.907 1.00 87.94 82 THR A N 1
ATOM 666 C CA . THR A 1 82 ? -17.868 9.147 23.453 1.00 87.94 82 THR A CA 1
ATOM 667 C C . THR A 1 82 ? -17.872 9.322 24.975 1.00 87.94 82 THR A C 1
ATOM 669 O O . THR A 1 82 ? -16.817 9.350 25.619 1.00 87.94 82 THR A O 1
ATOM 672 N N . GLU A 1 83 ? -19.056 9.427 25.582 1.00 90.00 83 GLU A N 1
ATOM 673 C CA . GLU A 1 83 ? -19.209 9.477 27.046 1.00 90.00 83 GLU A CA 1
ATOM 674 C C . GLU A 1 83 ? -18.908 8.125 27.717 1.00 90.00 83 GLU A C 1
ATOM 676 O O . GLU A 1 83 ? -18.521 8.061 28.887 1.00 90.00 83 GLU A O 1
ATOM 681 N N . ASN A 1 84 ? -19.022 7.023 26.968 1.00 92.81 84 ASN A N 1
ATOM 682 C CA . ASN A 1 84 ? -18.758 5.687 27.477 1.00 92.81 84 ASN A CA 1
ATOM 683 C C . ASN A 1 84 ? -17.259 5.352 27.383 1.00 92.81 84 ASN A C 1
ATOM 685 O O . ASN A 1 84 ? -16.708 5.070 26.319 1.00 92.81 84 ASN A O 1
ATOM 689 N N . LYS A 1 85 ? -16.594 5.313 28.544 1.00 90.44 85 LYS A N 1
ATOM 690 C CA . LYS A 1 85 ? -15.153 5.022 28.645 1.00 90.44 85 LYS A CA 1
ATOM 691 C C . LYS A 1 85 ? -14.765 3.631 28.135 1.00 90.44 85 LYS A C 1
ATOM 693 O O . LYS A 1 85 ? -13.647 3.469 27.652 1.00 90.44 85 LYS A O 1
ATOM 698 N N . VAL A 1 86 ? -15.638 2.631 28.270 1.00 90.38 86 VAL A N 1
ATOM 699 C CA . VAL A 1 86 ? -15.381 1.269 27.770 1.00 90.38 86 VAL A CA 1
ATOM 700 C C . VAL A 1 86 ? -15.466 1.267 26.250 1.00 90.38 86 VAL A C 1
ATOM 702 O O . VAL A 1 86 ? -14.540 0.804 25.588 1.00 90.38 86 VAL A O 1
ATOM 705 N N . LEU A 1 87 ? -16.523 1.872 25.706 1.00 89.69 87 LEU A N 1
ATOM 706 C CA . LEU A 1 87 ? -16.712 2.001 24.266 1.00 89.69 87 LEU A CA 1
ATOM 707 C C . LEU A 1 87 ? -15.543 2.746 23.610 1.00 89.69 87 LEU A C 1
ATOM 709 O O . LEU A 1 87 ? -15.023 2.274 22.605 1.00 89.69 87 LEU A O 1
ATOM 713 N N . ASN A 1 88 ? -15.053 3.832 24.218 1.00 92.06 88 ASN A N 1
ATOM 714 C CA . ASN A 1 88 ? -13.884 4.556 23.707 1.00 92.06 88 ASN A CA 1
ATOM 715 C C . ASN A 1 88 ? -12.657 3.658 23.559 1.00 92.06 88 ASN A C 1
ATOM 717 O O . ASN A 1 88 ? -11.974 3.728 22.541 1.00 92.06 88 ASN A O 1
ATOM 721 N N . LYS A 1 89 ? -12.372 2.800 24.546 1.00 90.56 89 LYS A N 1
ATOM 722 C CA . LYS A 1 89 ? -11.232 1.873 24.472 1.00 90.56 89 LYS A CA 1
ATOM 723 C C . LYS A 1 89 ? -11.397 0.892 23.317 1.00 90.56 89 LYS A C 1
ATOM 725 O O . LYS A 1 89 ? -10.466 0.714 22.540 1.00 90.56 89 LYS A O 1
ATOM 730 N N . VAL A 1 90 ? -12.586 0.303 23.187 1.00 92.12 90 VAL A N 1
ATOM 731 C CA . VAL A 1 90 ? -12.896 -0.656 22.120 1.00 92.12 90 VAL A CA 1
ATOM 732 C C . VAL A 1 90 ? -12.766 0.010 20.748 1.00 92.12 90 VAL A C 1
ATOM 734 O O . VAL A 1 90 ? -12.019 -0.477 19.903 1.00 92.12 90 VAL A O 1
ATOM 737 N N . ILE A 1 91 ? -13.410 1.163 20.543 1.00 92.50 91 ILE A N 1
ATOM 738 C CA . ILE A 1 91 ? -13.347 1.897 19.273 1.00 92.50 91 ILE A CA 1
ATOM 739 C C . ILE A 1 91 ? -11.912 2.340 18.967 1.00 92.50 91 ILE A C 1
ATOM 741 O O . ILE A 1 91 ? -11.510 2.257 17.815 1.00 92.50 91 ILE A O 1
ATOM 745 N N . THR A 1 92 ? -11.111 2.737 19.963 1.00 92.88 92 THR A N 1
ATOM 746 C CA . THR A 1 92 ? -9.699 3.117 19.753 1.00 92.88 92 THR A CA 1
ATOM 747 C C . THR A 1 92 ? -8.901 1.984 19.117 1.00 92.88 92 THR A C 1
ATOM 749 O O . THR A 1 92 ? -8.158 2.223 18.167 1.00 92.88 92 THR A O 1
ATOM 752 N N . VAL A 1 93 ? -9.078 0.748 19.594 1.00 93.38 93 VAL A N 1
ATOM 753 C CA . VAL A 1 93 ? -8.384 -0.422 19.040 1.00 93.38 93 VAL A CA 1
ATOM 754 C C . VAL A 1 93 ? -8.811 -0.671 17.591 1.00 93.38 93 VAL A C 1
ATOM 756 O O . VAL A 1 93 ? -7.956 -0.800 16.715 1.00 93.38 93 VAL A O 1
ATOM 759 N N . TYR A 1 94 ? -10.116 -0.673 17.304 1.00 93.62 94 TYR A N 1
ATOM 760 C CA . TYR A 1 94 ? -10.609 -0.884 15.936 1.00 93.62 94 TYR A CA 1
ATOM 761 C C . TYR A 1 94 ? -10.223 0.245 14.985 1.00 93.62 94 TYR A C 1
ATOM 763 O O . TYR A 1 94 ? -9.824 -0.009 13.852 1.00 93.62 94 TYR A O 1
ATOM 771 N N . ALA A 1 95 ? -10.294 1.490 15.446 1.00 94.06 95 ALA A N 1
ATOM 772 C CA . ALA A 1 95 ? -9.906 2.652 14.670 1.00 94.06 95 ALA A CA 1
ATOM 773 C C . ALA A 1 95 ? -8.412 2.598 14.311 1.00 94.06 95 ALA A C 1
ATOM 775 O O . ALA A 1 95 ? -8.055 2.837 13.157 1.00 94.06 95 ALA A O 1
ATOM 776 N N . ALA A 1 96 ? -7.550 2.206 15.257 1.00 92.81 96 ALA A N 1
ATOM 777 C CA . ALA A 1 96 ? -6.126 1.999 15.004 1.00 92.81 96 ALA A CA 1
ATOM 778 C C . ALA A 1 96 ? -5.878 0.892 13.964 1.00 92.81 96 ALA A C 1
ATOM 780 O O . ALA A 1 96 ? -5.132 1.116 13.011 1.00 92.81 96 ALA A O 1
ATOM 781 N N . LEU A 1 97 ? -6.560 -0.254 14.085 1.00 95.69 97 LEU A N 1
ATOM 782 C CA . LEU A 1 97 ? -6.485 -1.345 13.105 1.00 95.69 97 LEU A CA 1
ATOM 783 C C . LEU A 1 97 ? -6.935 -0.901 11.706 1.00 95.69 97 LEU A C 1
ATOM 785 O O . LEU A 1 97 ? -6.253 -1.170 10.720 1.00 95.69 97 LEU A O 1
ATOM 789 N N . CYS A 1 98 ? -8.049 -0.173 11.599 1.00 95.44 98 CYS A N 1
ATOM 790 C CA . CYS A 1 98 ? -8.520 0.365 10.323 1.00 95.44 98 CYS A CA 1
ATOM 791 C C . CYS A 1 98 ? -7.515 1.342 9.698 1.00 95.44 98 CYS A C 1
ATOM 793 O O . CYS A 1 98 ? -7.297 1.306 8.485 1.00 95.44 98 CYS A O 1
ATOM 795 N N . CYS A 1 99 ? -6.902 2.213 10.502 1.00 94.12 99 CYS A N 1
ATOM 796 C CA . CYS A 1 99 ? -5.849 3.113 10.036 1.00 94.12 99 CYS A CA 1
ATOM 797 C C . CYS A 1 99 ? -4.626 2.340 9.533 1.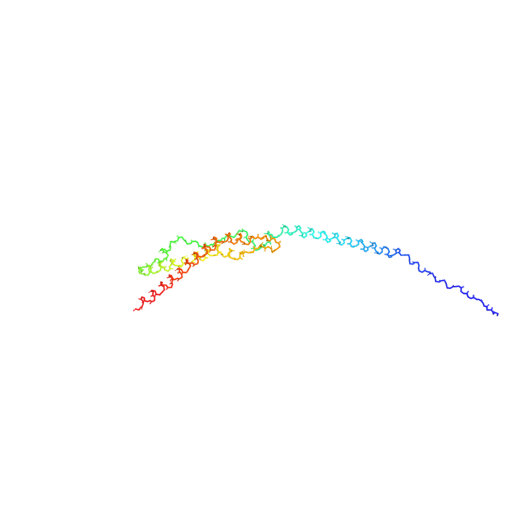00 94.12 99 CYS A C 1
ATOM 799 O O . CYS A 1 99 ? -4.074 2.687 8.489 1.00 94.12 99 CYS A O 1
ATOM 801 N N . GLU A 1 100 ? -4.228 1.274 10.227 1.00 96.31 100 GLU A N 1
ATOM 802 C CA . GLU A 1 100 ? -3.100 0.446 9.811 1.00 96.31 100 GLU A CA 1
ATOM 803 C C . GLU A 1 100 ? -3.376 -0.293 8.495 1.00 96.31 100 GLU A C 1
ATOM 805 O O . GLU A 1 100 ? -2.539 -0.254 7.597 1.00 96.31 100 GLU A O 1
ATOM 810 N N . ILE A 1 101 ? -4.576 -0.855 8.313 1.00 97.81 101 ILE A N 1
ATOM 811 C CA . ILE A 1 101 ? -4.988 -1.481 7.044 1.00 97.81 101 ILE A CA 1
ATOM 812 C C . ILE A 1 101 ? -4.933 -0.472 5.892 1.00 97.81 101 ILE A C 1
ATOM 814 O O . ILE A 1 101 ? -4.401 -0.778 4.826 1.00 97.81 101 ILE A O 1
ATOM 818 N N . LYS A 1 102 ? -5.453 0.747 6.096 1.00 96.38 102 LYS A N 1
ATOM 819 C CA . LYS A 1 102 ? -5.398 1.809 5.076 1.00 96.38 102 LYS A CA 1
ATOM 820 C C . LYS A 1 102 ? -3.957 2.170 4.716 1.00 96.38 102 LYS A C 1
ATOM 822 O O . LYS A 1 102 ? -3.655 2.342 3.538 1.00 96.38 102 LYS A O 1
ATOM 827 N N . LYS A 1 103 ? -3.072 2.256 5.714 1.00 96.19 103 LYS A N 1
ATOM 828 C CA . LYS A 1 103 ? -1.649 2.540 5.506 1.00 96.19 103 LYS A CA 1
ATOM 829 C C . LYS A 1 103 ? -0.957 1.421 4.725 1.00 96.19 103 LYS A C 1
ATOM 831 O O . LYS A 1 103 ? -0.250 1.719 3.770 1.00 96.19 103 LYS A O 1
ATOM 836 N N . LEU A 1 104 ? -1.192 0.162 5.094 1.00 97.81 104 LEU A N 1
ATOM 837 C CA . LEU A 1 104 ? -0.633 -0.996 4.394 1.00 97.81 104 LEU A CA 1
ATOM 838 C C . LEU A 1 104 ? -1.119 -1.071 2.946 1.00 97.81 104 LEU A C 1
ATOM 840 O O . LEU A 1 104 ? -0.318 -1.299 2.047 1.00 97.81 104 LEU A O 1
ATOM 844 N N . LYS A 1 105 ? -2.409 -0.815 2.702 1.00 97.38 105 LYS A N 1
ATOM 845 C CA . LYS A 1 105 ? -2.960 -0.751 1.345 1.00 97.38 105 LYS A CA 1
ATOM 846 C C . LYS A 1 105 ? -2.248 0.311 0.499 1.00 97.38 105 LYS A C 1
ATOM 848 O O . LYS A 1 105 ? -1.808 0.015 -0.605 1.00 97.38 105 LYS A O 1
ATOM 853 N N . TYR A 1 106 ? -2.111 1.522 1.034 1.00 96.62 106 TYR A N 1
ATOM 854 C CA . TYR A 1 106 ? -1.429 2.620 0.348 1.00 96.62 106 TYR A CA 1
ATOM 855 C C . TYR A 1 106 ? 0.046 2.297 0.055 1.00 96.62 106 TYR A C 1
ATOM 857 O O . TYR A 1 106 ? 0.544 2.570 -1.035 1.00 96.62 106 TYR A O 1
ATOM 865 N N . GLU A 1 107 ? 0.742 1.673 1.009 1.00 96.44 107 GLU A N 1
ATOM 866 C CA . GLU A 1 107 ? 2.122 1.218 0.826 1.00 96.44 107 GLU A CA 1
ATOM 867 C C . GLU A 1 107 ? 2.232 0.147 -0.273 1.00 96.44 107 GLU A C 1
ATOM 869 O O . GLU A 1 107 ? 3.127 0.233 -1.112 1.00 96.44 107 GLU A O 1
ATOM 874 N N . ALA A 1 108 ? 1.293 -0.806 -0.332 1.00 96.94 108 ALA A N 1
ATOM 875 C CA . ALA A 1 108 ? 1.228 -1.816 -1.391 1.00 96.94 108 ALA A CA 1
ATOM 876 C C . ALA A 1 108 ? 1.086 -1.201 -2.786 1.00 96.94 108 ALA A C 1
ATOM 878 O O . ALA A 1 108 ? 1.864 -1.531 -3.686 1.00 96.94 108 ALA A O 1
ATOM 879 N N . GLU A 1 109 ? 0.125 -0.287 -2.933 1.00 96.00 109 GLU A N 1
ATOM 880 C CA . GLU A 1 109 ? -0.207 0.363 -4.202 1.00 96.00 109 GLU A CA 1
ATOM 881 C C . GLU A 1 109 ? 0.972 1.155 -4.770 1.00 96.00 109 GLU A C 1
ATOM 883 O O . GLU A 1 109 ? 1.252 1.078 -5.964 1.00 96.00 109 GLU A O 1
ATOM 888 N N . ILE A 1 110 ? 1.692 1.883 -3.918 1.00 94.06 110 ILE A N 1
ATOM 889 C CA . ILE A 1 110 ? 2.766 2.771 -4.374 1.00 94.06 110 ILE A CA 1
ATOM 890 C C . ILE A 1 110 ? 4.088 2.037 -4.541 1.00 94.06 110 ILE A C 1
ATOM 892 O O . ILE A 1 110 ? 4.831 2.313 -5.482 1.00 94.06 110 ILE A O 1
ATOM 896 N N . LYS A 1 111 ? 4.415 1.138 -3.611 1.00 94.62 111 LYS A N 1
ATOM 897 C CA . LYS A 1 111 ? 5.757 0.563 -3.532 1.00 94.62 111 LYS A CA 1
ATOM 898 C C . LYS A 1 111 ? 5.872 -0.765 -4.263 1.00 94.62 111 LYS A C 1
ATOM 900 O O . LYS A 1 111 ? 6.874 -0.995 -4.931 1.00 94.62 111 LYS A O 1
ATOM 905 N N . PHE A 1 112 ? 4.879 -1.642 -4.128 1.00 96.25 112 PHE A N 1
ATOM 906 C CA . PHE A 1 112 ? 5.034 -3.044 -4.512 1.00 96.25 112 PHE A CA 1
ATOM 907 C C . PHE A 1 112 ? 4.324 -3.405 -5.819 1.00 96.25 112 PHE A C 1
ATOM 909 O O . PHE A 1 112 ? 4.855 -4.211 -6.578 1.00 96.25 112 PHE A O 1
ATOM 916 N N . TYR A 1 113 ? 3.171 -2.805 -6.130 1.00 94.69 113 TYR A N 1
ATOM 917 C CA . TYR A 1 113 ? 2.392 -3.191 -7.317 1.00 94.69 113 TYR A CA 1
ATOM 918 C C . TYR A 1 113 ? 3.144 -2.955 -8.625 1.00 94.69 113 TYR A C 1
ATOM 920 O O . TYR A 1 113 ? 3.297 -3.890 -9.403 1.00 94.69 113 TYR A O 1
ATOM 928 N N . ASN A 1 114 ? 3.686 -1.754 -8.833 1.00 91.81 114 ASN A N 1
ATOM 929 C CA . ASN A 1 114 ? 4.457 -1.452 -10.042 1.00 91.81 114 ASN A CA 1
ATOM 930 C C . ASN A 1 114 ? 5.714 -2.325 -10.148 1.00 91.81 114 ASN A C 1
ATOM 932 O O . ASN A 1 114 ? 6.015 -2.846 -11.217 1.00 91.81 114 ASN A O 1
ATOM 936 N N . GLY A 1 115 ? 6.422 -2.528 -9.032 1.00 90.62 115 GLY A N 1
ATOM 937 C CA . GLY A 1 115 ? 7.630 -3.354 -9.007 1.00 90.62 115 GLY A CA 1
ATOM 938 C C . GLY A 1 115 ? 7.367 -4.810 -9.393 1.00 90.62 115 GLY A C 1
ATOM 939 O O . GLY A 1 115 ? 8.191 -5.408 -10.071 1.00 90.62 115 GLY A O 1
ATOM 940 N N . LEU A 1 116 ? 6.216 -5.365 -9.004 1.00 92.88 116 LEU A N 1
ATOM 941 C CA . LEU A 1 116 ? 5.798 -6.714 -9.393 1.00 92.88 116 LEU A CA 1
ATOM 942 C C . LEU A 1 116 ? 5.247 -6.773 -10.820 1.00 92.88 116 LEU A C 1
ATOM 944 O O . LEU A 1 116 ? 5.505 -7.744 -11.521 1.00 92.88 116 LEU A O 1
ATOM 948 N N . LEU A 1 117 ? 4.495 -5.754 -11.240 1.00 92.50 117 LEU A N 1
ATOM 949 C CA . LEU A 1 117 ? 3.856 -5.709 -12.554 1.00 92.50 117 LEU A CA 1
ATOM 950 C C . LEU A 1 117 ? 4.875 -5.579 -13.690 1.00 92.50 117 LEU A C 1
ATOM 952 O O . LEU A 1 117 ? 4.719 -6.224 -14.716 1.00 92.50 117 LEU A O 1
ATOM 956 N N . PHE A 1 118 ? 5.913 -4.762 -13.497 1.00 88.19 118 PHE A N 1
ATOM 957 C CA . PHE A 1 118 ? 6.927 -4.485 -14.518 1.00 88.19 118 PHE A CA 1
ATOM 958 C C . PHE A 1 118 ? 8.191 -5.342 -14.375 1.00 88.19 118 PHE A C 1
ATOM 960 O O . PHE A 1 118 ? 9.182 -5.109 -15.069 1.00 88.19 118 PHE A O 1
ATOM 967 N N . TYR A 1 119 ? 8.214 -6.317 -13.463 1.00 88.88 119 TYR A N 1
ATOM 968 C CA . TYR A 1 119 ? 9.390 -7.168 -13.312 1.00 88.88 119 TYR A CA 1
ATOM 969 C C . TYR A 1 119 ? 9.584 -8.050 -14.551 1.00 88.88 119 TYR A C 1
ATOM 971 O O . TYR A 1 119 ? 8.740 -8.883 -14.865 1.00 88.88 119 TYR A O 1
ATOM 979 N N . GLY A 1 120 ? 10.722 -7.887 -15.227 1.00 82.56 120 GLY A N 1
ATOM 980 C CA . GLY A 1 120 ? 11.033 -8.608 -16.465 1.00 82.56 120 GLY A CA 1
ATOM 981 C C . GLY A 1 120 ? 10.519 -7.925 -17.737 1.00 82.56 120 GLY A C 1
ATOM 982 O O . GLY A 1 120 ? 10.915 -8.327 -18.826 1.00 82.56 120 GLY A O 1
ATOM 983 N N . GLU A 1 121 ? 9.720 -6.862 -17.616 1.00 82.94 121 GLU A N 1
ATOM 984 C CA . GLU A 1 121 ? 9.279 -6.057 -18.758 1.00 82.94 121 GLU A CA 1
ATOM 985 C C . GLU A 1 121 ? 10.443 -5.228 -19.331 1.00 82.94 121 GLU A C 1
ATOM 987 O O . GLU A 1 121 ? 11.288 -4.709 -18.596 1.00 82.94 121 GLU A O 1
ATOM 992 N N . GLY A 1 122 ? 10.495 -5.101 -20.661 1.00 69.69 122 GLY A N 1
ATOM 993 C CA . GLY A 1 122 ? 11.513 -4.314 -21.375 1.00 69.69 122 GLY A CA 1
ATOM 994 C C . GLY A 1 122 ? 12.784 -5.070 -21.781 1.00 69.69 122 GLY A C 1
ATOM 995 O O . GLY A 1 122 ? 13.673 -4.476 -22.390 1.00 69.69 122 GLY A O 1
ATOM 996 N N . ALA A 1 123 ? 12.879 -6.370 -21.495 1.00 65.56 123 ALA A N 1
ATOM 997 C CA . ALA A 1 123 ? 13.938 -7.225 -22.020 1.00 65.56 123 ALA A CA 1
ATOM 998 C C . ALA A 1 123 ? 13.515 -7.841 -23.364 1.00 65.56 123 ALA A C 1
ATOM 1000 O O . ALA A 1 123 ? 12.686 -8.745 -23.411 1.00 65.56 123 ALA A O 1
ATOM 1001 N N . THR A 1 124 ? 14.071 -7.360 -24.477 1.00 64.62 124 THR A N 1
ATOM 1002 C CA . THR A 1 124 ? 13.931 -8.038 -25.774 1.00 64.62 124 THR A CA 1
ATOM 1003 C C . THR A 1 124 ? 14.867 -9.245 -25.838 1.00 64.62 124 THR A C 1
ATOM 1005 O O . THR A 1 124 ? 16.075 -9.087 -25.662 1.00 64.62 124 THR A O 1
ATOM 1008 N N . ASP A 1 125 ? 14.338 -10.434 -26.148 1.00 64.19 125 ASP A N 1
ATOM 1009 C CA . ASP A 1 125 ? 15.096 -11.702 -26.220 1.00 64.19 125 ASP A CA 1
ATOM 1010 C C . ASP A 1 125 ? 16.357 -11.625 -27.104 1.00 64.19 125 ASP A C 1
ATOM 1012 O O . ASP A 1 125 ? 17.328 -12.347 -26.895 1.00 64.19 125 ASP A O 1
ATOM 1016 N N . SER A 1 126 ? 16.377 -10.719 -28.085 1.00 63.56 126 SER A N 1
ATOM 1017 C CA . SER A 1 126 ? 17.496 -10.517 -29.008 1.00 63.56 126 SER A CA 1
ATOM 1018 C C . SER A 1 126 ? 18.688 -9.738 -28.433 1.00 63.56 126 SER A C 1
ATOM 1020 O O . SER A 1 126 ? 19.714 -9.652 -29.106 1.00 63.56 126 SER A O 1
ATOM 1022 N N . SER A 1 127 ? 18.578 -9.141 -27.239 1.00 62.38 127 SER A N 1
ATOM 1023 C CA . SER A 1 127 ? 19.610 -8.262 -26.656 1.00 62.38 127 SER A CA 1
ATOM 1024 C C . SER A 1 127 ? 20.180 -8.728 -25.315 1.00 62.38 127 SER A C 1
ATOM 1026 O O . SER A 1 127 ? 21.030 -8.032 -24.765 1.00 62.38 127 SER A O 1
ATOM 1028 N N . MET A 1 128 ? 19.719 -9.853 -24.761 1.00 67.44 128 MET A N 1
ATOM 1029 C CA . MET A 1 128 ? 20.167 -10.303 -23.439 1.00 67.44 128 MET A CA 1
ATOM 1030 C C . MET A 1 128 ? 21.474 -11.091 -23.527 1.00 67.44 128 MET A C 1
ATOM 1032 O O . MET A 1 128 ? 21.554 -12.121 -24.198 1.00 67.44 128 MET A O 1
ATOM 1036 N N . VAL A 1 129 ? 22.502 -10.615 -22.827 1.00 78.81 129 VAL A N 1
ATOM 1037 C CA . VAL A 1 129 ? 23.779 -11.315 -22.679 1.00 78.81 129 VAL A CA 1
ATOM 1038 C C . VAL A 1 129 ? 23.634 -12.388 -21.596 1.00 78.81 129 VAL A C 1
ATOM 1040 O O . VAL A 1 129 ? 22.890 -12.230 -20.624 1.00 78.81 129 VAL A O 1
ATOM 1043 N N . GLU A 1 130 ? 24.354 -13.503 -21.745 1.00 80.94 130 GLU A N 1
ATOM 1044 C CA . GLU A 1 130 ? 24.432 -14.536 -20.708 1.00 80.94 130 GLU A CA 1
ATOM 1045 C C . GLU A 1 130 ? 24.865 -13.909 -19.367 1.00 80.94 130 GLU A C 1
ATOM 1047 O O . GLU A 1 130 ? 25.948 -13.336 -19.261 1.00 80.94 130 GLU A O 1
ATOM 1052 N N . GLY A 1 131 ? 24.008 -13.995 -18.343 1.00 82.69 131 GLY A N 1
ATOM 1053 C CA . GLY A 1 131 ? 24.247 -13.387 -17.026 1.00 82.69 131 GLY A CA 1
ATOM 1054 C C . GLY A 1 131 ? 23.325 -12.213 -16.668 1.00 82.69 131 GLY A C 1
ATOM 1055 O O . GLY A 1 131 ? 23.177 -11.906 -15.481 1.00 82.69 131 GLY A O 1
ATOM 1056 N N . ASP A 1 132 ? 22.666 -11.578 -17.642 1.00 84.62 132 ASP A N 1
ATOM 1057 C CA . ASP A 1 132 ? 21.842 -10.384 -17.396 1.00 84.62 132 ASP A CA 1
ATOM 1058 C C . ASP A 1 132 ? 20.623 -10.681 -16.512 1.00 84.62 132 ASP A C 1
ATOM 1060 O O . ASP A 1 132 ? 20.313 -9.916 -15.594 1.00 84.62 132 ASP A O 1
ATOM 1064 N N . CYS A 1 133 ? 19.980 -11.836 -16.703 1.00 84.19 133 CYS A N 1
ATOM 1065 C CA . CYS A 1 133 ? 18.859 -12.279 -15.870 1.00 84.19 133 CYS A CA 1
ATOM 1066 C C . CYS A 1 133 ? 19.274 -12.456 -14.400 1.00 84.19 133 CYS A C 1
ATOM 1068 O O . CYS A 1 133 ? 18.536 -12.094 -13.482 1.00 84.19 133 CYS A O 1
ATOM 1070 N N . GLN A 1 134 ? 20.477 -12.985 -14.156 1.00 89.19 134 GLN A N 1
ATOM 1071 C CA . GLN A 1 134 ? 21.028 -13.183 -12.817 1.00 89.19 134 GLN A CA 1
ATOM 1072 C C . GLN A 1 134 ? 21.320 -11.837 -12.145 1.00 89.19 134 GLN A C 1
ATOM 1074 O O . GLN A 1 134 ? 21.047 -11.675 -10.955 1.00 89.19 134 GLN A O 1
ATOM 1079 N N . ILE A 1 135 ? 21.821 -10.854 -12.898 1.00 88.00 135 ILE A N 1
ATOM 1080 C CA . ILE A 1 135 ? 22.044 -9.490 -12.400 1.00 88.00 135 ILE A CA 1
ATOM 1081 C C . ILE A 1 135 ? 20.706 -8.803 -12.099 1.00 88.00 135 ILE A C 1
ATOM 1083 O O . ILE A 1 135 ? 20.566 -8.173 -11.049 1.00 88.00 135 ILE A O 1
ATOM 1087 N N . GLN A 1 136 ? 19.709 -8.941 -12.976 1.00 86.19 136 GLN A N 1
ATOM 1088 C CA . GLN A 1 136 ? 18.372 -8.380 -12.773 1.00 86.19 136 GLN A CA 1
ATOM 1089 C C . GLN A 1 136 ? 17.700 -8.974 -11.529 1.00 86.19 136 GLN A C 1
ATOM 1091 O O . GLN A 1 136 ? 17.207 -8.230 -10.680 1.00 86.19 136 GLN A O 1
ATOM 1096 N N . MET A 1 137 ? 17.752 -10.298 -11.361 1.00 89.19 137 MET A N 1
ATOM 1097 C CA . MET A 1 137 ? 17.287 -10.979 -10.150 1.00 89.19 137 MET A CA 1
ATOM 1098 C C . MET A 1 137 ? 18.067 -10.526 -8.908 1.00 89.19 137 MET A C 1
ATOM 1100 O O . MET A 1 137 ? 17.471 -10.215 -7.878 1.00 89.19 137 MET A O 1
ATOM 1104 N N . GLY A 1 138 ? 19.393 -10.414 -9.012 1.00 92.12 138 GLY A N 1
ATOM 1105 C CA . GLY A 1 138 ? 20.252 -9.943 -7.925 1.00 92.12 138 GLY A CA 1
ATOM 1106 C C . GLY A 1 138 ? 19.921 -8.521 -7.468 1.00 92.12 138 GLY A C 1
ATOM 1107 O O . GLY A 1 138 ? 19.999 -8.230 -6.280 1.00 92.12 138 GLY A O 1
ATOM 1108 N N . ARG A 1 139 ? 19.491 -7.639 -8.376 1.00 89.56 139 ARG A N 1
ATOM 1109 C CA . ARG A 1 139 ? 19.001 -6.292 -8.028 1.00 89.56 139 ARG A CA 1
ATOM 1110 C C . ARG A 1 139 ? 17.600 -6.317 -7.416 1.00 89.56 139 ARG A C 1
ATOM 1112 O O . ARG A 1 139 ? 17.289 -5.479 -6.575 1.00 89.56 139 ARG A O 1
ATOM 1119 N N . PHE A 1 140 ? 16.769 -7.277 -7.814 1.00 93.94 140 PHE A N 1
ATOM 1120 C CA . PHE A 1 140 ? 15.390 -7.406 -7.344 1.00 93.94 140 PHE A CA 1
ATOM 1121 C C . PHE A 1 140 ? 15.265 -8.100 -5.979 1.00 93.94 140 PHE A C 1
ATOM 1123 O O . PHE A 1 140 ? 14.238 -7.979 -5.314 1.00 93.94 140 PHE A O 1
ATOM 1130 N N . ILE A 1 141 ? 16.312 -8.784 -5.508 1.00 94.50 141 ILE A N 1
ATOM 1131 C CA . ILE A 1 141 ? 16.267 -9.530 -4.243 1.00 94.50 141 ILE A CA 1
ATOM 1132 C C . ILE A 1 141 ? 15.926 -8.649 -3.034 1.00 94.50 141 ILE A C 1
ATOM 1134 O O . ILE A 1 141 ? 15.125 -9.049 -2.192 1.00 94.50 141 ILE A O 1
ATOM 1138 N N . SER A 1 142 ? 16.469 -7.430 -2.968 1.00 94.56 142 SER A N 1
ATOM 1139 C CA . SER A 1 142 ? 16.194 -6.493 -1.873 1.00 94.56 142 SER A CA 1
ATOM 1140 C C . SER A 1 142 ? 14.720 -6.090 -1.848 1.00 94.56 142 SER A C 1
ATOM 1142 O O . SER A 1 142 ? 14.106 -6.040 -0.785 1.00 94.56 142 SER A O 1
ATOM 1144 N N . PHE A 1 143 ? 14.123 -5.888 -3.027 1.00 95.75 143 PHE A N 1
ATOM 1145 C CA . PHE A 1 143 ? 12.694 -5.622 -3.162 1.00 95.75 143 PHE A CA 1
ATOM 1146 C C . PHE A 1 143 ? 11.855 -6.805 -2.661 1.00 95.75 143 PHE A C 1
ATOM 1148 O O . PHE A 1 143 ? 10.914 -6.610 -1.893 1.00 95.75 143 PHE A O 1
ATOM 1155 N N . LEU A 1 144 ? 12.219 -8.038 -3.034 1.00 95.69 144 LEU A N 1
ATOM 1156 C CA . LEU A 1 144 ? 11.525 -9.247 -2.580 1.00 95.69 144 LEU A CA 1
ATOM 1157 C C . LEU A 1 144 ? 11.644 -9.462 -1.067 1.00 95.69 144 LEU A C 1
ATOM 1159 O O . LEU A 1 144 ? 10.681 -9.886 -0.427 1.00 95.69 144 LEU A O 1
ATOM 1163 N N . GLN A 1 145 ? 12.796 -9.145 -0.477 1.00 96.69 145 GLN A N 1
ATOM 1164 C CA . GLN A 1 145 ? 12.982 -9.207 0.970 1.00 96.69 145 GLN A CA 1
ATOM 1165 C C . GLN A 1 145 ? 12.061 -8.212 1.687 1.00 96.69 145 GLN A C 1
ATOM 1167 O O . GLN A 1 145 ? 11.369 -8.580 2.638 1.00 96.69 145 GLN A O 1
ATOM 1172 N N . GLU A 1 146 ? 12.015 -6.964 1.221 1.00 96.94 146 GLU A N 1
ATOM 1173 C CA . GLU A 1 146 ? 11.111 -5.952 1.772 1.00 96.94 146 GLU A CA 1
ATOM 1174 C C . GLU A 1 146 ? 9.639 -6.347 1.605 1.00 96.94 146 GLU A C 1
ATOM 1176 O O . GLU A 1 146 ? 8.854 -6.197 2.544 1.00 96.94 146 GLU A O 1
ATOM 1181 N N . LEU A 1 147 ? 9.277 -6.914 0.451 1.00 97.38 147 LEU A N 1
ATOM 1182 C CA . LEU A 1 147 ? 7.942 -7.441 0.190 1.00 97.38 147 LEU A CA 1
ATOM 1183 C C . LEU A 1 147 ? 7.588 -8.578 1.156 1.00 97.38 147 LEU A C 1
ATOM 1185 O O . LEU A 1 147 ? 6.484 -8.601 1.695 1.00 97.38 147 LEU A O 1
ATOM 1189 N N . SER A 1 148 ? 8.517 -9.497 1.428 1.00 97.50 148 SER A N 1
ATOM 1190 C CA . SER A 1 148 ? 8.292 -10.580 2.390 1.00 97.50 148 SER A CA 1
ATOM 1191 C C . SER A 1 148 ? 7.997 -10.035 3.788 1.00 97.50 148 SER A C 1
ATOM 1193 O O . SER A 1 148 ? 7.058 -10.494 4.436 1.00 97.50 148 SER A O 1
ATOM 1195 N N . CYS A 1 149 ? 8.759 -9.041 4.251 1.00 97.50 149 CYS A N 1
ATOM 1196 C CA . CYS A 1 149 ? 8.505 -8.380 5.533 1.00 97.50 149 CYS A CA 1
ATOM 1197 C C . CYS A 1 149 ? 7.138 -7.678 5.548 1.00 97.50 149 CYS A C 1
ATOM 1199 O O . CYS A 1 149 ? 6.402 -7.760 6.533 1.00 97.50 149 CYS A O 1
ATOM 1201 N N . PHE A 1 150 ? 6.779 -7.015 4.447 1.00 98.12 150 PHE A N 1
ATOM 1202 C CA . PHE A 1 150 ? 5.487 -6.357 4.286 1.00 98.12 150 PHE A CA 1
ATOM 1203 C C . PHE A 1 150 ? 4.313 -7.349 4.355 1.00 98.12 150 PHE A C 1
ATOM 1205 O O . PHE A 1 150 ? 3.326 -7.091 5.048 1.00 98.12 150 PHE A O 1
ATOM 1212 N N . VAL A 1 151 ? 4.426 -8.508 3.699 1.00 97.94 151 VAL A N 1
ATOM 1213 C CA . VAL A 1 151 ? 3.404 -9.568 3.740 1.00 97.94 151 VAL A CA 1
ATOM 1214 C C . VAL A 1 151 ? 3.233 -10.111 5.159 1.00 97.94 151 VAL A C 1
ATOM 1216 O O . VAL A 1 151 ? 2.097 -10.243 5.618 1.00 97.94 151 VAL A O 1
ATOM 1219 N N . THR A 1 152 ? 4.328 -10.355 5.887 1.00 98.00 152 THR A N 1
ATOM 1220 C CA . THR A 1 152 ? 4.271 -10.764 7.302 1.00 98.00 152 THR A CA 1
ATOM 1221 C C . THR A 1 152 ? 3.509 -9.744 8.141 1.00 98.00 152 THR A C 1
ATOM 1223 O O . THR A 1 152 ? 2.598 -10.107 8.883 1.00 98.00 152 THR A O 1
ATOM 1226 N N . ARG A 1 153 ? 3.798 -8.452 7.959 1.00 97.56 153 ARG A N 1
ATOM 1227 C CA . ARG A 1 153 ? 3.078 -7.385 8.658 1.00 97.56 153 ARG A CA 1
ATOM 1228 C C . ARG A 1 153 ? 1.585 -7.365 8.315 1.00 97.56 153 ARG A C 1
ATOM 1230 O O . ARG A 1 153 ? 0.754 -7.190 9.203 1.00 97.56 153 ARG A O 1
ATOM 1237 N N . CYS A 1 154 ? 1.218 -7.563 7.048 1.00 98.00 154 CYS A N 1
ATOM 1238 C CA . CYS A 1 154 ? -0.189 -7.658 6.650 1.00 98.00 154 CYS A CA 1
ATOM 1239 C C . CYS A 1 154 ? -0.894 -8.823 7.352 1.00 98.00 154 CYS A C 1
ATOM 1241 O O . CYS A 1 154 ? -2.007 -8.659 7.853 1.00 98.00 154 CYS A O 1
ATOM 1243 N N . TYR A 1 155 ? -0.233 -9.979 7.428 1.00 97.94 155 TYR A N 1
ATOM 1244 C CA . TYR A 1 155 ? -0.752 -11.150 8.124 1.00 97.94 155 TYR A CA 1
ATOM 1245 C C . TYR A 1 155 ? -0.981 -10.875 9.618 1.00 97.94 155 TYR A C 1
ATOM 1247 O O . TYR A 1 155 ? -2.054 -11.177 10.139 1.00 97.94 155 TYR A O 1
ATOM 1255 N N . GLU A 1 156 ? -0.023 -10.242 10.297 1.00 97.62 156 GLU A N 1
ATOM 1256 C CA . GLU A 1 156 ? -0.150 -9.860 11.710 1.00 97.62 156 GLU A CA 1
ATOM 1257 C C . GLU A 1 156 ? -1.345 -8.931 11.960 1.00 97.62 156 GLU A C 1
ATOM 1259 O O . GLU A 1 156 ? -2.107 -9.135 12.908 1.00 97.62 156 GLU A O 1
ATOM 1264 N N . VAL A 1 157 ? -1.562 -7.939 11.092 1.00 97.88 157 VAL A N 1
ATOM 1265 C CA . VAL A 1 157 ? -2.701 -7.016 11.209 1.00 97.88 157 VAL A CA 1
ATOM 1266 C C . VAL A 1 157 ? -4.028 -7.744 11.003 1.00 97.88 157 VAL A C 1
ATOM 1268 O O . VAL A 1 157 ? -4.959 -7.536 11.781 1.00 97.88 157 VAL A O 1
ATOM 1271 N N . VAL A 1 158 ? -4.118 -8.642 10.017 1.00 97.50 158 VAL A N 1
ATOM 1272 C CA . VAL A 1 158 ? -5.318 -9.469 9.800 1.00 97.50 158 VAL A CA 1
ATOM 1273 C C . VAL A 1 158 ? -5.590 -10.366 11.009 1.00 97.50 158 VAL A C 1
ATOM 1275 O O . VAL A 1 158 ? -6.722 -10.415 11.491 1.00 97.50 158 VAL A O 1
ATOM 1278 N N . MET A 1 159 ? -4.561 -11.019 11.551 1.00 97.62 159 MET A N 1
ATOM 1279 C CA . MET A 1 159 ? -4.676 -11.821 12.772 1.00 97.62 159 MET A CA 1
ATOM 1280 C C . MET A 1 159 ? -5.180 -10.984 13.949 1.00 97.62 159 MET A C 1
ATOM 1282 O O . MET A 1 159 ? -6.099 -11.401 14.652 1.00 97.62 159 MET A O 1
ATOM 1286 N N . ASN A 1 160 ? -4.642 -9.777 14.135 1.00 97.06 160 ASN A N 1
ATOM 1287 C CA . ASN A 1 160 ? -5.097 -8.870 15.183 1.00 97.06 160 ASN A CA 1
ATOM 1288 C C . ASN A 1 160 ? -6.568 -8.479 14.999 1.00 97.06 160 ASN A C 1
ATOM 1290 O O . ASN A 1 160 ? -7.314 -8.502 15.973 1.00 97.06 160 ASN A O 1
ATOM 1294 N N . VAL A 1 161 ? -7.021 -8.191 13.776 1.00 96.69 161 VAL A N 1
ATOM 1295 C CA . VAL A 1 161 ? -8.442 -7.912 13.495 1.00 96.69 161 VAL A CA 1
ATOM 1296 C C . VAL A 1 161 ? -9.324 -9.084 13.914 1.00 96.69 161 VAL A C 1
ATOM 1298 O O . VAL A 1 161 ? -10.298 -8.888 14.642 1.00 96.69 161 VAL A O 1
ATOM 1301 N N . VAL A 1 162 ? -8.967 -10.303 13.507 1.00 96.38 162 VAL A N 1
ATOM 1302 C CA . VAL A 1 162 ? -9.725 -11.511 13.857 1.00 96.38 162 VAL A CA 1
ATOM 1303 C C . VAL A 1 162 ? -9.744 -11.724 15.373 1.00 96.38 162 VAL A C 1
ATOM 1305 O O . VAL A 1 162 ? -10.808 -11.975 15.936 1.00 96.38 162 VAL A O 1
ATOM 1308 N N . HIS A 1 163 ? -8.607 -11.563 16.055 1.00 95.44 163 HIS A N 1
ATOM 1309 C CA . HIS A 1 163 ? -8.524 -11.691 17.511 1.00 95.44 163 HIS A CA 1
ATOM 1310 C C . HIS A 1 163 ? -9.371 -10.649 18.250 1.00 95.44 163 HIS A C 1
ATOM 1312 O O . HIS A 1 163 ? -10.072 -11.007 19.196 1.00 95.44 163 HIS A O 1
ATOM 1318 N N . GLN A 1 164 ? -9.349 -9.379 17.828 1.00 94.62 164 GLN A N 1
ATOM 1319 C CA . GLN A 1 164 ? -10.157 -8.334 18.466 1.00 94.62 164 GLN A CA 1
ATOM 1320 C C . GLN A 1 164 ? -11.659 -8.579 18.258 1.00 94.62 164 GLN A C 1
ATOM 1322 O O . GLN A 1 164 ? -12.437 -8.447 19.207 1.00 94.62 164 GLN A O 1
ATOM 1327 N N . LEU A 1 165 ? -12.067 -9.016 17.059 1.00 93.44 165 LEU A N 1
ATOM 1328 C CA . LEU A 1 165 ? -13.455 -9.397 16.771 1.00 93.44 165 LEU A CA 1
ATOM 1329 C C . LEU A 1 165 ? -13.899 -10.603 17.607 1.00 93.44 165 LEU A C 1
ATOM 1331 O O . LEU A 1 165 ? -14.983 -10.588 18.194 1.00 93.44 165 LEU A O 1
ATOM 1335 N N . ALA A 1 166 ? -13.049 -11.626 17.711 1.00 93.56 166 ALA A N 1
ATOM 1336 C CA . ALA A 1 166 ? -13.318 -12.809 18.520 1.00 93.56 166 ALA A CA 1
ATOM 1337 C C . ALA A 1 166 ? -13.446 -12.465 20.012 1.00 93.56 166 ALA A C 1
ATOM 1339 O O . ALA A 1 166 ? -14.372 -12.939 20.668 1.00 93.56 166 ALA A O 1
ATOM 1340 N N . ALA A 1 167 ? -12.570 -11.607 20.543 1.00 90.50 167 ALA A N 1
ATOM 1341 C CA . ALA A 1 167 ? -12.635 -11.156 21.932 1.00 90.50 167 ALA A CA 1
ATOM 1342 C C . ALA A 1 167 ? -13.950 -10.421 22.234 1.00 90.50 167 ALA A C 1
ATOM 1344 O O . ALA A 1 167 ? -14.565 -10.657 23.274 1.00 90.50 167 ALA A O 1
ATOM 1345 N N . LEU A 1 168 ? -14.418 -9.584 21.303 1.00 88.69 168 LEU A N 1
ATOM 1346 C CA . LEU A 1 168 ? -15.688 -8.874 21.443 1.00 88.69 168 LEU A CA 1
ATOM 1347 C C . LEU A 1 168 ? -16.876 -9.845 21.445 1.00 88.69 168 LEU A C 1
ATOM 1349 O O . LEU A 1 168 ? -17.763 -9.721 22.286 1.00 88.69 168 LEU A O 1
ATOM 1353 N N . TYR A 1 169 ? -16.860 -10.858 20.577 1.00 88.88 169 TYR A N 1
ATOM 1354 C CA . TYR A 1 169 ? -17.895 -11.893 20.543 1.00 88.88 169 TYR A CA 1
ATOM 1355 C C . TYR A 1 169 ? -17.918 -12.766 21.808 1.00 88.88 169 TYR A C 1
ATOM 1357 O O . TYR A 1 169 ? -18.985 -13.017 22.364 1.00 88.88 169 TYR A O 1
ATOM 1365 N N . ILE A 1 170 ? -16.750 -13.208 22.286 1.00 88.94 170 ILE A N 1
ATOM 1366 C CA . ILE A 1 170 ? -16.635 -14.077 23.468 1.00 88.94 170 ILE A CA 1
ATOM 1367 C C . ILE A 1 170 ? -17.005 -13.321 24.745 1.00 88.94 170 ILE A C 1
ATOM 1369 O O . ILE A 1 170 ? -17.639 -13.903 25.614 1.00 88.94 170 ILE A O 1
ATOM 1373 N N . SER A 1 171 ? -16.686 -12.026 24.842 1.00 72.88 171 SER A N 1
ATOM 1374 C CA . SER A 1 171 ? -17.060 -11.189 25.995 1.00 72.88 171 SER A CA 1
ATOM 1375 C C . SER A 1 171 ? -18.573 -11.045 26.217 1.00 72.88 171 SER A C 1
ATOM 1377 O O . SER A 1 171 ? -18.993 -10.561 27.264 1.00 72.88 171 SER A O 1
ATOM 1379 N N . ASN A 1 172 ? -19.382 -11.451 25.233 1.00 58.41 172 ASN A N 1
ATOM 1380 C CA . ASN A 1 172 ? -20.841 -11.3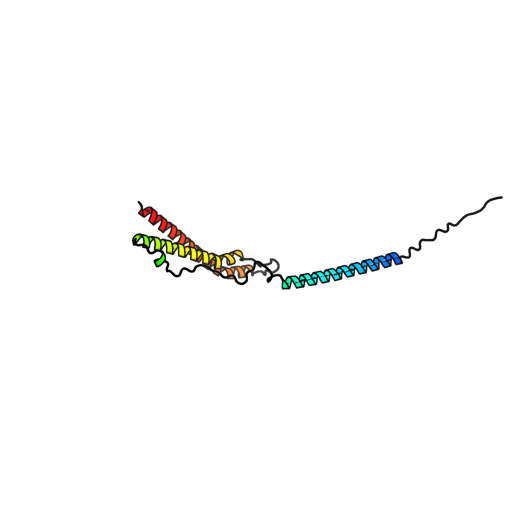97 25.262 1.00 58.41 172 ASN A CA 1
ATOM 1381 C C . ASN A 1 172 ? -21.491 -12.740 25.678 1.00 58.41 172 ASN A C 1
ATOM 1383 O O . ASN A 1 172 ? -22.711 -12.882 25.593 1.00 58.41 172 ASN A O 1
ATOM 1387 N N . LYS A 1 173 ? -20.684 -13.732 26.087 1.00 48.09 173 LYS A N 1
ATOM 1388 C CA . LYS A 1 173 ? -21.095 -14.983 26.747 1.00 48.09 173 LYS A CA 1
ATOM 1389 C C . LYS A 1 173 ? -20.652 -14.978 28.204 1.00 48.09 173 LYS A C 1
ATOM 1391 O O . LYS A 1 173 ? -21.426 -15.518 29.022 1.00 48.09 173 LYS A O 1
#

Solvent-accessible surface area (backbone atoms only — not comparable to full-atom values): 10761 Å² total; per-residue (Å²): 133,82,85,90,80,84,87,78,86,82,73,75,75,78,80,78,58,60,60,62,59,53,53,49,52,52,48,53,51,50,53,50,51,51,50,52,53,49,52,52,51,52,49,54,51,50,57,60,43,53,80,69,49,78,82,77,65,54,89,80,66,67,92,76,76,82,82,87,66,91,77,83,84,71,52,74,70,65,75,56,62,60,93,48,69,67,58,33,55,55,50,50,55,53,53,52,51,54,51,49,52,53,50,52,52,53,49,40,63,72,62,47,47,59,58,63,72,51,60,79,64,90,69,56,86,91,73,68,57,95,61,50,67,60,53,52,49,61,65,44,46,63,56,52,52,54,47,52,55,49,52,52,51,53,51,54,52,52,50,50,53,53,51,55,53,48,51,59,58,57,74,76,112

Mean predicted aligned error: 17.43 Å

Sequence (173 aa):
MAVETLSPDWEFDRVDDGSQKIHAEVQLKNYGKFLEEYTSQLRRIEDALDDSIGDVWDFNLDPIALKLLPYEQSSLLELIKTENKVLNKVITVYAALCCEIKKLKYEAEIKFYNGLLFYGEGATDSSMVEGDCQIQMGRFISFLQELSCFVTRCYEVVMNVVHQLAALYISNK

Secondary structure (DSSP, 8-state):
-----------------THHHHHHHHHHHHHHHHHHHHHHHHHHHHHHHHHHHTTT--TT--SS---------S-HHHHT--S-HHHHHHHHHHHHHHHHHHHHHHHIIIIIHHHHHTTTTT--TTSPPTTHHHHHHHHHHHHHHHHHHHHHHHHHHHHHHHHHHHHHHHTT-

Radius of gyration: 41.72 Å; Cα contacts (8 Å, |Δi|>4): 25; chains: 1; bounding box: 46×35×154 Å

InterPro domains:
  IPR027307 WASH complex subunit 7 [PTHR31409] (7-173)
  IPR028191 WASH complex subunit 4, N-terminal [PF14745] (32-172)